Protein AF-A0A9X9LG12-F1 (afdb_monomer_lite)

Radius of gyration: 21.92 Å; chains: 1; bounding box: 50×32×48 Å

pLDDT: mean 95.27, std 3.74, range [80.25, 98.62]

InterPro domains:
  IPR002035 von Willebrand factor, type A [PF00092] (60-112)
  IPR002035 von Willebrand factor, type A [PS50234] (60-112)
  IPR036465 von Willebrand factor A-like domain superfamily [G3DSA:3.40.50.410] (48-112)
  IPR036465 von Willebrand factor A-like domain superfamily [SSF53300] (15-112)
  IPR052229 Collagen VI and Biomineralization Protein PIF [PTHR22588] (45-112)

Sequence (112 aa):
MTLATDFTSGKLLACDPGLSRTCDQNVYLSGLCYIFHQNLKGPVLQARPGYQECIKGNVDLVFLFDGSMSLQTDEF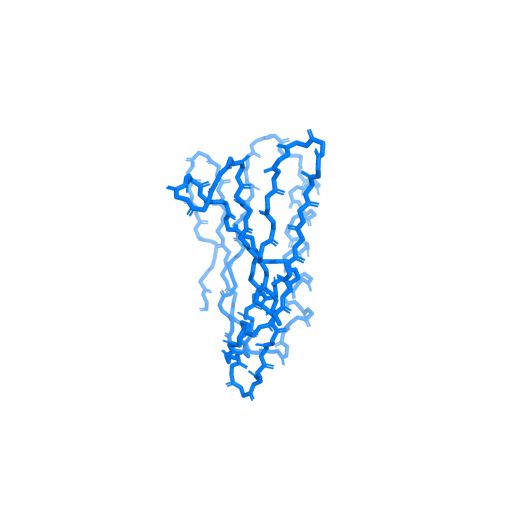QKIVDFMKDVMKKLSNSSYQFAAVQFSTDHKTEFNF

Structure (mmCIF, N/CA/C/O backbone):
data_AF-A0A9X9LG12-F1
#
_entry.id   AF-A0A9X9LG12-F1
#
loop_
_atom_site.group_PDB
_atom_site.id
_atom_site.type_symbol
_atom_site.label_atom_id
_atom_site.label_alt_id
_atom_site.label_comp_id
_atom_site.label_asym_id
_atom_site.label_entity_id
_atom_site.label_seq_id
_atom_site.pdbx_PDB_ins_code
_atom_site.Cartn_x
_atom_site.Cartn_y
_atom_site.Cartn_z
_atom_site.occupancy
_atom_site.B_iso_or_equiv
_atom_site.auth_seq_id
_atom_site.auth_comp_id
_atom_site.auth_asym_id
_atom_site.auth_atom_id
_atom_site.pdbx_PDB_model_num
ATOM 1 N N . MET A 1 1 ? 14.008 -4.745 -23.754 1.00 86.50 1 MET A N 1
ATOM 2 C CA . MET A 1 1 ? 15.301 -4.272 -23.219 1.00 86.50 1 MET A CA 1
ATOM 3 C C . MET A 1 1 ? 15.535 -2.857 -23.723 1.00 86.50 1 MET A C 1
ATOM 5 O O . MET A 1 1 ? 15.281 -2.613 -24.898 1.00 86.50 1 MET A O 1
ATOM 9 N N . THR A 1 2 ? 15.965 -1.944 -22.851 1.00 94.56 2 THR A N 1
ATOM 10 C CA . THR A 1 2 ? 16.145 -0.512 -23.151 1.00 94.56 2 THR A CA 1
ATOM 11 C C . THR A 1 2 ? 17.475 -0.029 -22.584 1.00 94.56 2 THR A C 1
ATOM 13 O O . THR A 1 2 ? 17.836 -0.410 -21.472 1.00 94.56 2 THR A O 1
ATOM 16 N N . LEU A 1 3 ? 18.193 0.816 -23.323 1.00 95.44 3 LEU A N 1
ATOM 17 C CA . LEU A 1 3 ? 19.443 1.430 -22.880 1.00 95.44 3 LEU A CA 1
ATOM 18 C C . LEU A 1 3 ? 19.443 2.917 -23.241 1.00 95.44 3 LEU A C 1
ATOM 20 O O . LEU A 1 3 ? 19.053 3.285 -24.347 1.00 95.44 3 LEU A O 1
ATOM 24 N N . ALA A 1 4 ? 19.864 3.760 -22.304 1.00 95.38 4 ALA A N 1
ATOM 25 C CA . ALA A 1 4 ? 19.970 5.201 -22.476 1.00 95.38 4 ALA A CA 1
ATOM 26 C C . ALA A 1 4 ? 21.214 5.732 -21.758 1.00 95.38 4 ALA A C 1
ATOM 28 O O . ALA A 1 4 ? 21.681 5.147 -20.782 1.00 95.38 4 ALA A O 1
ATOM 29 N N . THR A 1 5 ? 21.745 6.854 -22.233 1.00 94.00 5 THR A N 1
ATOM 30 C CA . THR A 1 5 ? 22.887 7.532 -21.619 1.00 94.00 5 THR A CA 1
ATOM 31 C C . THR A 1 5 ? 22.588 9.017 -21.488 1.00 94.00 5 THR A C 1
ATOM 33 O O . THR A 1 5 ? 22.022 9.627 -22.392 1.00 94.00 5 THR A O 1
ATOM 36 N N . ASP A 1 6 ? 22.977 9.597 -20.361 1.00 92.31 6 ASP A N 1
ATOM 37 C CA . ASP A 1 6 ? 22.995 11.035 -20.145 1.00 92.31 6 ASP A CA 1
ATOM 38 C C . ASP A 1 6 ? 24.398 11.550 -20.476 1.00 92.31 6 ASP A C 1
ATOM 40 O O . ASP A 1 6 ? 25.356 11.291 -19.745 1.00 92.31 6 ASP A O 1
ATOM 44 N N . PHE A 1 7 ? 24.522 12.267 -21.592 1.00 85.94 7 PHE A N 1
ATOM 45 C CA . PHE A 1 7 ? 25.799 12.811 -22.056 1.00 85.94 7 PHE A CA 1
ATOM 46 C C . PHE A 1 7 ? 26.323 13.962 -21.190 1.00 85.94 7 PHE A C 1
ATOM 48 O O . PHE A 1 7 ? 27.510 14.266 -21.255 1.00 85.94 7 PHE A O 1
ATOM 55 N N . THR A 1 8 ? 25.474 14.593 -20.375 1.00 88.69 8 THR A N 1
ATOM 56 C CA . THR A 1 8 ? 25.891 15.701 -19.507 1.00 88.69 8 THR A CA 1
ATOM 57 C C . THR A 1 8 ? 26.520 15.197 -18.214 1.00 88.69 8 THR A C 1
ATOM 59 O O . THR A 1 8 ? 27.548 15.714 -17.786 1.00 88.69 8 THR A O 1
ATOM 62 N N . SER A 1 9 ? 25.941 14.155 -17.611 1.00 85.56 9 SER A N 1
ATOM 63 C CA . SER A 1 9 ? 26.429 13.595 -16.347 1.00 85.56 9 SER A CA 1
ATOM 64 C C . SER A 1 9 ? 27.215 12.291 -16.497 1.00 85.56 9 SER A C 1
ATOM 66 O O . SER A 1 9 ? 27.676 11.754 -15.494 1.00 85.56 9 SER A O 1
ATOM 68 N N . GLY A 1 10 ? 27.303 11.729 -17.706 1.00 85.56 10 GLY A N 1
ATOM 69 C CA . GLY A 1 10 ? 27.945 10.435 -17.970 1.00 85.56 10 GLY A CA 1
ATOM 70 C C . GLY A 1 10 ? 27.205 9.228 -17.378 1.00 85.56 10 GLY A C 1
ATOM 71 O O . GLY A 1 10 ? 27.798 8.162 -17.223 1.00 85.56 10 GLY A O 1
ATOM 72 N N . LYS A 1 11 ? 25.922 9.382 -17.018 1.00 91.25 11 LYS A N 1
ATOM 73 C CA . LYS A 1 11 ? 25.129 8.302 -16.410 1.00 91.25 11 LYS A CA 1
ATOM 74 C C . LYS A 1 11 ? 24.604 7.373 -17.490 1.00 91.25 11 LYS A C 1
ATOM 76 O O . LYS A 1 11 ? 24.132 7.836 -18.523 1.00 91.25 11 LYS A O 1
ATOM 81 N N . LEU A 1 12 ? 24.588 6.078 -17.209 1.00 93.38 12 LEU A N 1
ATOM 82 C CA . LEU A 1 12 ? 23.983 5.075 -18.077 1.00 93.38 12 LEU A CA 1
ATOM 83 C C . LEU A 1 12 ? 22.789 4.427 -17.379 1.00 93.38 12 LEU A C 1
ATOM 85 O O . LEU A 1 12 ? 22.863 4.063 -16.210 1.00 93.38 12 LEU A O 1
ATOM 89 N N . LEU A 1 13 ? 21.691 4.278 -18.108 1.00 95.25 13 LEU A N 1
ATOM 90 C CA . LEU A 1 13 ? 20.475 3.608 -17.678 1.00 95.25 13 LEU A CA 1
ATOM 91 C C . LEU A 1 13 ? 20.271 2.370 -18.550 1.00 95.25 13 LEU A C 1
ATOM 93 O O . LEU A 1 13 ? 20.155 2.482 -19.769 1.00 95.25 13 LEU A O 1
ATOM 97 N N . ALA A 1 14 ? 20.186 1.200 -17.930 1.00 95.44 14 ALA A N 1
ATOM 98 C CA . ALA A 1 14 ? 19.793 -0.038 -18.593 1.00 95.44 14 ALA A CA 1
ATOM 99 C C . ALA A 1 14 ? 18.523 -0.576 -17.934 1.00 95.44 14 ALA A C 1
ATOM 101 O O . ALA A 1 14 ? 18.479 -0.707 -16.715 1.00 95.44 14 ALA A O 1
ATOM 102 N N . CYS A 1 15 ? 17.495 -0.887 -18.718 1.00 97.62 15 CYS A N 1
ATOM 103 C CA . CYS A 1 15 ? 16.231 -1.406 -18.211 1.00 97.62 15 CYS A CA 1
ATOM 104 C C . CYS A 1 15 ? 15.828 -2.706 -18.907 1.00 97.62 15 CYS A C 1
ATOM 106 O O . CYS A 1 15 ? 15.826 -2.820 -20.139 1.00 97.62 15 CYS A O 1
ATOM 108 N N . ASP A 1 16 ? 15.405 -3.663 -18.095 1.00 97.12 16 ASP A N 1
ATOM 109 C CA . ASP A 1 16 ? 14.738 -4.882 -18.508 1.00 97.12 16 ASP A CA 1
ATOM 110 C C . ASP A 1 16 ? 13.226 -4.769 -18.220 1.00 97.12 16 ASP A C 1
ATOM 112 O O . ASP A 1 16 ? 12.828 -4.744 -17.056 1.00 97.12 16 ASP A O 1
ATOM 116 N N . PRO A 1 17 ? 12.357 -4.675 -19.247 1.00 96.25 17 PRO A N 1
ATOM 117 C CA . PRO A 1 17 ? 10.902 -4.671 -19.071 1.00 96.25 17 PRO A CA 1
ATOM 118 C C . PRO A 1 17 ? 10.314 -6.065 -18.772 1.00 96.25 17 PRO A C 1
ATOM 120 O O . PRO A 1 17 ? 9.097 -6.219 -18.745 1.00 96.25 17 PRO A O 1
ATOM 123 N N . GLY A 1 18 ? 11.159 -7.086 -18.608 1.00 96.31 18 GLY A N 1
ATOM 124 C CA . GLY A 1 18 ? 10.792 -8.488 -18.445 1.00 96.31 18 GLY A CA 1
ATOM 125 C C . GLY A 1 18 ? 10.588 -8.958 -17.005 1.00 96.31 18 GLY A C 1
ATOM 126 O O . GLY A 1 18 ? 10.546 -10.168 -16.788 1.00 96.31 18 GLY A O 1
ATOM 127 N N . LEU A 1 19 ? 10.484 -8.063 -16.010 1.00 96.50 19 LEU A N 1
ATOM 128 C CA . LEU A 1 19 ? 10.313 -8.471 -14.611 1.00 96.50 19 LEU A CA 1
ATOM 129 C C . LEU A 1 19 ? 8.902 -9.034 -14.397 1.00 96.50 19 LEU A C 1
ATOM 131 O O . LEU A 1 19 ? 7.969 -8.309 -14.039 1.00 96.50 19 LEU A O 1
ATOM 135 N N . SER A 1 20 ? 8.772 -10.336 -14.638 1.00 97.00 20 SER A N 1
ATOM 136 C CA . SER A 1 20 ? 7.545 -11.106 -14.473 1.00 97.00 20 SER A CA 1
ATOM 137 C C . SER A 1 20 ? 7.447 -11.684 -13.065 1.00 97.00 20 SER A C 1
ATOM 139 O O . SER A 1 20 ? 8.433 -12.170 -12.508 1.00 97.00 20 SER A O 1
ATOM 141 N N . ARG A 1 21 ? 6.250 -11.638 -12.483 1.00 96.38 21 ARG A N 1
ATOM 142 C CA . ARG A 1 21 ? 5.929 -12.261 -11.194 1.00 96.38 21 ARG A CA 1
ATOM 143 C C . ARG A 1 21 ? 4.484 -12.730 -11.186 1.00 96.38 21 ARG A C 1
ATOM 145 O O . ARG A 1 21 ? 3.623 -12.087 -11.779 1.00 96.38 21 ARG A O 1
ATOM 152 N N . THR A 1 22 ? 4.211 -13.808 -10.471 1.00 96.75 22 THR A N 1
ATOM 153 C CA . THR A 1 22 ? 2.849 -14.323 -10.313 1.00 96.75 22 THR A CA 1
ATOM 154 C C . THR A 1 22 ? 2.253 -13.831 -8.996 1.00 96.75 22 THR A C 1
ATOM 156 O O . THR A 1 22 ? 2.915 -13.870 -7.959 1.00 96.75 22 THR A O 1
ATOM 159 N N . CYS A 1 23 ? 1.003 -13.377 -9.040 1.00 97.12 23 CYS A N 1
ATOM 160 C CA . CYS A 1 23 ? 0.187 -13.006 -7.893 1.00 97.12 23 CYS A CA 1
ATOM 161 C C . CYS A 1 23 ? -1.131 -13.785 -7.969 1.00 97.12 23 CYS A C 1
ATOM 163 O O . CYS A 1 23 ? -1.975 -13.505 -8.821 1.00 97.12 23 CYS A O 1
ATOM 165 N N . ASP A 1 24 ? -1.262 -14.811 -7.128 1.00 94.75 24 ASP A N 1
ATOM 166 C CA . ASP A 1 24 ? -2.279 -15.861 -7.241 1.00 94.75 24 ASP A CA 1
ATOM 167 C C . ASP A 1 24 ? -2.298 -16.503 -8.639 1.00 94.75 24 ASP A C 1
ATOM 169 O O . ASP A 1 24 ? -1.373 -17.233 -8.989 1.00 94.75 24 ASP A O 1
ATOM 173 N N . GLN A 1 25 ? -3.327 -16.235 -9.444 1.00 96.12 25 GLN A N 1
ATOM 174 C CA . GLN A 1 25 ? -3.459 -16.744 -10.816 1.00 96.12 25 GLN A CA 1
ATOM 175 C C . GLN A 1 25 ? -3.045 -15.715 -11.881 1.00 96.12 25 GLN A C 1
ATOM 177 O O . GLN A 1 25 ? -3.010 -16.034 -13.067 1.00 96.12 25 GLN A O 1
ATOM 182 N N . ASN A 1 26 ? -2.724 -14.484 -11.475 1.00 96.06 26 ASN A N 1
ATOM 183 C CA . ASN A 1 26 ? -2.398 -13.387 -12.381 1.00 96.06 26 ASN A CA 1
ATOM 184 C C . ASN A 1 26 ? -0.884 -13.244 -12.556 1.00 96.06 26 ASN A C 1
ATOM 186 O O . ASN A 1 26 ? -0.120 -13.407 -11.606 1.00 96.06 26 ASN A O 1
ATOM 190 N N . VAL A 1 27 ? -0.444 -12.870 -13.757 1.00 97.06 27 VAL A N 1
ATOM 191 C CA . VAL A 1 27 ? 0.967 -12.583 -14.056 1.00 97.06 27 VAL A CA 1
ATO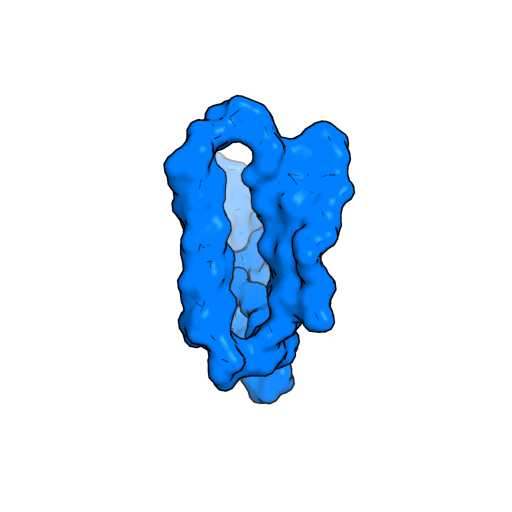M 192 C C . VAL A 1 27 ? 1.151 -11.081 -14.231 1.00 97.06 27 VAL A C 1
ATOM 194 O O . VAL A 1 27 ? 0.478 -10.451 -15.041 1.00 97.06 27 VAL A O 1
ATOM 197 N N . TYR A 1 28 ? 2.051 -10.502 -13.443 1.00 97.06 28 TYR A N 1
ATOM 198 C CA . TYR A 1 28 ? 2.373 -9.081 -13.446 1.00 97.06 28 TYR A CA 1
ATOM 199 C C . TYR A 1 28 ? 3.704 -8.912 -14.163 1.00 97.06 28 TYR A C 1
ATOM 201 O O . TYR A 1 28 ? 4.675 -9.590 -13.828 1.00 97.06 28 TYR A O 1
ATOM 209 N N . LEU A 1 29 ? 3.759 -7.980 -15.109 1.00 97.31 29 LEU A N 1
ATOM 210 C CA . LEU A 1 29 ? 4.964 -7.650 -15.858 1.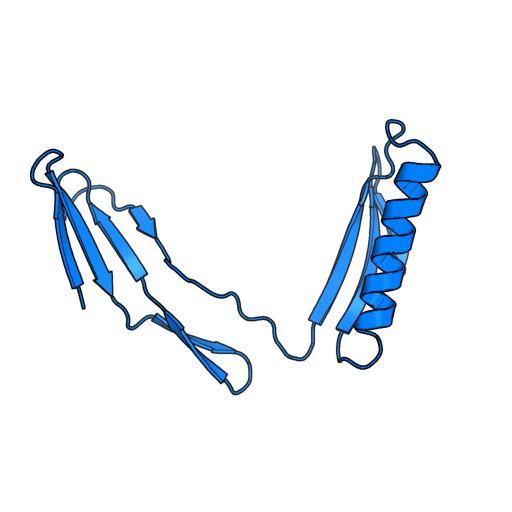00 97.31 29 LEU A CA 1
ATOM 211 C C . LEU A 1 29 ? 5.320 -6.185 -15.614 1.00 97.31 29 LEU A C 1
ATOM 213 O O . LEU A 1 29 ? 4.484 -5.303 -15.799 1.00 97.31 29 LEU A O 1
ATOM 217 N N . SER A 1 30 ? 6.548 -5.918 -15.179 1.00 96.44 30 SER A N 1
ATOM 218 C CA . SER A 1 30 ? 7.034 -4.553 -14.957 1.00 96.44 30 SER A CA 1
ATOM 219 C C . SER A 1 30 ? 8.497 -4.388 -15.368 1.00 96.44 30 SER A C 1
ATOM 221 O O . SER A 1 30 ? 9.164 -5.343 -15.758 1.00 96.44 30 SER A O 1
ATOM 223 N N . GLY A 1 31 ? 9.010 -3.163 -15.251 1.00 96.38 31 GLY A N 1
ATOM 224 C CA . GLY A 1 31 ? 10.412 -2.858 -15.515 1.00 96.38 31 GLY A CA 1
ATOM 225 C C . GLY A 1 31 ? 11.322 -3.060 -14.308 1.00 96.38 31 GLY A C 1
ATOM 226 O O . GLY A 1 31 ? 10.937 -2.821 -13.162 1.00 96.38 31 GLY A O 1
ATOM 227 N N . LEU A 1 32 ? 12.560 -3.440 -14.595 1.00 97.56 32 LEU A N 1
ATOM 228 C CA . LEU A 1 32 ? 13.695 -3.388 -13.693 1.00 97.56 32 LEU A CA 1
ATOM 229 C C . LEU A 1 32 ? 14.801 -2.565 -14.348 1.00 97.56 32 LEU A C 1
ATOM 231 O O . LEU A 1 32 ? 15.257 -2.892 -15.437 1.00 97.56 32 LEU A O 1
ATOM 235 N N . CYS A 1 33 ? 15.222 -1.491 -13.696 1.00 97.06 33 CYS A N 1
ATOM 236 C CA . CYS A 1 33 ? 16.194 -0.547 -14.224 1.00 97.06 33 CYS A CA 1
ATOM 237 C C . CYS A 1 33 ? 17.445 -0.481 -13.351 1.00 97.06 33 CYS A C 1
ATOM 239 O O . CYS A 1 33 ? 17.378 -0.595 -12.127 1.00 97.06 33 CYS A O 1
ATOM 241 N N . TYR A 1 34 ? 18.573 -0.231 -14.002 1.00 95.75 34 TYR A N 1
ATOM 242 C CA . TYR A 1 34 ? 19.901 -0.112 -13.427 1.00 95.75 34 TYR A CA 1
ATOM 243 C C . TYR A 1 34 ? 20.504 1.219 -13.859 1.00 95.75 34 TYR A C 1
ATOM 245 O O . TYR A 1 34 ? 20.632 1.483 -15.056 1.00 95.75 34 TYR A O 1
ATOM 253 N N . ILE A 1 35 ? 20.864 2.055 -12.889 1.00 94.94 35 ILE A N 1
ATOM 254 C CA . ILE A 1 35 ? 21.506 3.350 -13.110 1.00 94.94 35 ILE A CA 1
ATOM 255 C C . ILE A 1 35 ? 22.974 3.226 -12.710 1.00 94.94 35 ILE A C 1
ATOM 257 O O . ILE A 1 35 ? 23.299 2.974 -11.548 1.00 94.94 35 ILE A O 1
ATOM 261 N N . PHE A 1 36 ? 23.857 3.435 -13.678 1.00 93.62 36 PHE A N 1
ATOM 262 C CA . PHE A 1 36 ? 25.303 3.445 -13.516 1.00 93.62 36 PHE A CA 1
ATOM 263 C C . PHE A 1 36 ? 25.789 4.891 -13.553 1.00 93.62 36 PHE A C 1
ATOM 265 O O . PHE A 1 36 ? 25.553 5.607 -14.525 1.00 93.62 36 PHE A O 1
ATOM 272 N N . HIS A 1 37 ? 26.467 5.334 -12.495 1.00 87.81 37 HIS A N 1
ATOM 273 C CA . HIS A 1 37 ? 26.876 6.736 -12.367 1.00 87.81 37 HIS A CA 1
ATOM 274 C C . HIS A 1 37 ? 28.173 7.097 -13.097 1.00 87.81 37 HIS A C 1
ATOM 276 O O . HIS A 1 37 ? 28.329 8.245 -13.493 1.00 87.81 37 HIS A O 1
ATOM 282 N N . GLN A 1 38 ? 29.106 6.153 -13.230 1.00 80.25 38 GLN A N 1
ATOM 283 C CA . GLN A 1 38 ? 30.435 6.408 -13.804 1.00 80.25 38 GLN A CA 1
ATOM 284 C C . GLN A 1 38 ? 30.782 5.402 -14.900 1.00 80.25 38 GLN A C 1
ATOM 286 O O . GLN A 1 38 ? 31.216 5.770 -15.985 1.00 80.25 38 GLN A O 1
ATOM 291 N N . ASN A 1 39 ? 30.627 4.112 -14.606 1.00 82.44 39 ASN A N 1
ATOM 292 C CA . ASN A 1 39 ? 30.939 3.020 -15.518 1.00 82.44 39 ASN A CA 1
ATOM 293 C C . ASN A 1 39 ? 30.179 1.749 -15.108 1.00 82.44 39 ASN A C 1
ATOM 295 O O . ASN A 1 39 ? 29.629 1.658 -14.011 1.00 82.44 39 ASN A O 1
ATOM 299 N N . LEU A 1 40 ? 30.186 0.744 -15.987 1.00 86.25 40 LEU A N 1
ATOM 300 C CA . LEU A 1 40 ? 29.515 -0.544 -15.759 1.00 86.25 40 LEU A CA 1
ATOM 301 C C . LEU A 1 40 ? 30.122 -1.377 -14.615 1.00 86.25 40 LEU A C 1
ATOM 303 O O . LEU A 1 40 ? 29.508 -2.341 -14.176 1.00 86.25 40 LEU A O 1
ATOM 307 N N . LYS A 1 41 ? 31.333 -1.036 -14.155 1.00 87.12 41 LYS A N 1
ATOM 308 C CA . LYS A 1 41 ? 32.033 -1.732 -13.060 1.00 87.12 41 LYS A CA 1
ATOM 309 C C . LYS A 1 41 ? 31.791 -1.088 -11.692 1.00 87.12 41 LYS A C 1
ATOM 311 O O . LYS A 1 41 ? 32.241 -1.623 -10.683 1.00 87.12 41 LYS A O 1
ATOM 316 N N . GLY A 1 42 ? 31.161 0.082 -11.675 1.00 85.00 42 GLY A N 1
ATOM 317 C CA . GLY A 1 42 ? 30.944 0.881 -10.482 1.00 85.00 42 GLY A CA 1
ATOM 318 C C . GLY A 1 42 ? 29.685 0.480 -9.713 1.00 85.00 42 GLY A C 1
ATOM 319 O O . GLY A 1 42 ? 28.975 -0.450 -10.102 1.00 85.00 42 GLY A O 1
ATOM 320 N N . PRO A 1 43 ? 29.384 1.204 -8.623 1.00 87.19 43 PRO A N 1
ATOM 321 C CA . PRO A 1 43 ? 28.148 1.012 -7.881 1.00 87.19 43 PRO A CA 1
ATOM 322 C C . PRO A 1 43 ? 26.934 1.276 -8.779 1.00 87.19 43 PRO A C 1
ATOM 324 O O . PRO A 1 43 ? 26.891 2.258 -9.528 1.00 87.19 43 PRO A O 1
ATOM 327 N N . VAL A 1 44 ? 25.948 0.387 -8.681 1.00 93.44 44 VAL A N 1
ATOM 328 C CA . VAL A 1 44 ? 24.713 0.421 -9.464 1.00 93.44 44 VAL A CA 1
ATOM 329 C C . VAL A 1 44 ? 23.528 0.704 -8.550 1.00 93.44 44 VAL A C 1
ATOM 331 O O . VAL A 1 44 ? 23.388 0.091 -7.492 1.00 93.44 44 VAL A O 1
ATOM 334 N N . LEU A 1 45 ? 22.665 1.633 -8.959 1.00 94.81 45 LEU A N 1
ATOM 335 C CA . LEU A 1 45 ? 21.376 1.845 -8.308 1.00 94.81 45 LEU A CA 1
ATOM 336 C C . LEU A 1 45 ? 20.303 1.070 -9.063 1.00 94.81 45 LEU A C 1
ATOM 338 O O . LEU A 1 45 ? 20.159 1.212 -10.277 1.00 94.81 45 LEU A O 1
ATOM 342 N N . GLN A 1 46 ? 19.543 0.264 -8.333 1.00 95.25 46 GLN A N 1
ATOM 343 C CA . GLN A 1 46 ? 18.451 -0.527 -8.880 1.00 95.25 46 GLN A CA 1
ATOM 344 C C . GLN A 1 46 ? 17.114 0.174 -8.627 1.00 95.25 46 GLN A C 1
ATOM 346 O O . GLN A 1 46 ? 16.833 0.611 -7.513 1.00 95.25 46 GLN A O 1
ATOM 351 N N . ALA A 1 47 ? 16.267 0.242 -9.650 1.00 95.38 47 ALA A N 1
ATOM 352 C CA . ALA A 1 47 ? 14.933 0.823 -9.570 1.00 95.38 47 ALA A CA 1
ATOM 353 C C . ALA A 1 47 ? 13.897 -0.112 -10.197 1.00 95.38 47 ALA A C 1
ATOM 355 O O . ALA A 1 47 ? 14.156 -0.752 -11.213 1.00 95.38 47 ALA A O 1
ATOM 356 N N . ARG A 1 48 ? 12.699 -0.169 -9.613 1.00 96.81 48 ARG A N 1
ATOM 357 C CA . ARG A 1 48 ? 11.562 -0.939 -10.137 1.00 96.81 48 ARG A CA 1
ATOM 358 C C . ARG A 1 48 ? 10.438 0.034 -10.525 1.00 96.81 48 ARG A C 1
ATOM 360 O O . ARG A 1 48 ? 9.512 0.235 -9.739 1.00 96.81 48 ARG A O 1
ATOM 367 N N . PRO A 1 49 ? 10.552 0.738 -11.668 1.00 95.44 49 PRO A N 1
ATOM 368 C CA . PRO A 1 49 ? 9.548 1.717 -12.075 1.00 95.44 49 PRO A CA 1
ATOM 369 C C . PRO A 1 49 ? 8.203 1.034 -12.345 1.00 95.44 49 PRO A C 1
ATOM 371 O O . PRO A 1 49 ? 8.150 -0.015 -12.989 1.00 95.44 49 PRO A O 1
ATOM 374 N N . GLY A 1 50 ? 7.116 1.630 -11.848 1.00 93.62 50 GLY A N 1
ATOM 375 C CA . GLY A 1 50 ? 5.766 1.081 -12.018 1.00 93.62 50 GLY A CA 1
ATOM 376 C C . GLY A 1 50 ? 5.573 -0.294 -11.369 1.00 93.62 50 GLY A C 1
ATOM 377 O O . GLY A 1 50 ? 4.759 -1.090 -11.834 1.00 93.62 50 GLY A O 1
ATOM 378 N N . TYR A 1 51 ? 6.352 -0.620 -10.335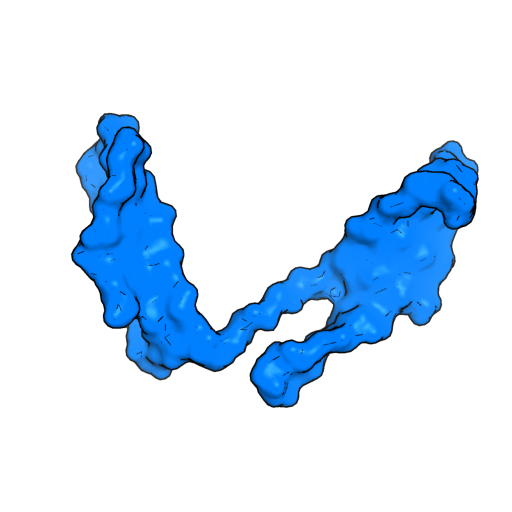 1.00 96.06 51 TYR A N 1
ATOM 379 C CA . TYR A 1 51 ? 6.248 -1.906 -9.662 1.00 96.06 51 TYR A CA 1
ATOM 380 C C . TYR A 1 51 ? 5.017 -1.958 -8.759 1.00 96.06 51 TYR A C 1
ATOM 382 O O . TYR A 1 51 ? 4.959 -1.299 -7.726 1.00 96.06 51 TYR A O 1
ATOM 390 N N . GLN A 1 52 ? 4.050 -2.783 -9.149 1.00 95.88 52 GLN A N 1
ATOM 391 C CA . GLN A 1 52 ? 2.885 -3.105 -8.335 1.00 95.88 52 GLN A CA 1
ATOM 392 C C . GLN A 1 52 ? 3.183 -4.273 -7.382 1.00 95.88 52 GLN A C 1
ATOM 394 O O . GLN A 1 52 ? 3.510 -5.374 -7.838 1.00 95.88 52 GLN A O 1
ATOM 399 N N . GLU A 1 53 ? 3.046 -4.060 -6.075 1.00 95.19 53 GLU A N 1
ATOM 400 C CA . GLU A 1 53 ? 3.122 -5.151 -5.099 1.00 95.19 53 GLU A CA 1
ATOM 401 C C . GLU A 1 53 ? 1.952 -6.133 -5.274 1.00 95.19 53 GLU A C 1
ATOM 403 O O . GLU A 1 53 ? 0.859 -5.765 -5.720 1.00 95.19 53 GLU A O 1
ATOM 408 N N . CYS A 1 54 ? 2.194 -7.403 -4.948 1.00 95.56 54 CYS A N 1
ATOM 409 C CA . CYS A 1 54 ? 1.167 -8.438 -5.011 1.00 95.56 54 CYS A CA 1
ATOM 410 C C . CYS A 1 54 ? 0.285 -8.380 -3.761 1.00 95.56 54 CYS A C 1
ATOM 412 O O . CYS A 1 54 ? 0.737 -8.704 -2.665 1.00 95.56 54 CYS A O 1
ATOM 414 N N . ILE A 1 55 ? -0.981 -8.008 -3.946 1.00 94.38 55 ILE A N 1
ATOM 415 C CA . ILE A 1 55 ? -2.027 -8.171 -2.938 1.00 94.38 55 ILE A CA 1
ATOM 416 C C . ILE A 1 55 ? -2.811 -9.417 -3.339 1.00 94.38 55 ILE A C 1
ATOM 418 O O . ILE A 1 55 ? -3.489 -9.413 -4.366 1.00 94.38 55 ILE A O 1
ATOM 422 N N . LYS A 1 56 ? -2.639 -10.493 -2.570 1.00 93.69 56 LYS A N 1
ATOM 423 C CA . LYS A 1 56 ? -3.324 -11.769 -2.802 1.00 93.69 56 LYS A CA 1
ATOM 424 C C . LYS A 1 56 ? -4.809 -11.662 -2.460 1.00 93.69 56 LYS A C 1
ATOM 426 O O . LYS A 1 56 ? -5.233 -10.707 -1.817 1.00 93.69 56 LYS A O 1
ATOM 431 N N . GLY A 1 57 ? -5.587 -12.668 -2.846 1.00 91.19 57 GLY A N 1
ATOM 432 C CA . GLY A 1 57 ? -7.000 -12.768 -2.488 1.00 91.19 57 GLY A CA 1
ATOM 433 C C . GLY A 1 57 ? -7.226 -12.824 -0.975 1.00 91.19 57 GLY A C 1
ATOM 434 O O . GLY A 1 57 ? -8.109 -12.134 -0.475 1.00 91.19 57 GLY A O 1
ATOM 435 N N . ASN A 1 58 ? -6.404 -13.592 -0.253 1.00 95.06 58 ASN A N 1
ATOM 436 C CA . ASN A 1 58 ? -6.444 -13.675 1.209 1.00 95.06 58 ASN A CA 1
ATOM 437 C C . ASN A 1 58 ? -5.417 -12.709 1.806 1.00 95.06 58 ASN A C 1
ATOM 439 O O . ASN A 1 58 ? -4.228 -12.801 1.481 1.00 95.06 58 ASN A O 1
ATOM 443 N N . VAL A 1 59 ? -5.877 -11.803 2.669 1.00 96.81 59 VAL A N 1
ATOM 444 C CA . VAL A 1 59 ? -5.044 -10.743 3.248 1.00 96.81 59 VAL A CA 1
ATOM 445 C C . VAL A 1 59 ? -5.317 -10.613 4.738 1.00 96.81 59 VAL A C 1
ATOM 447 O O . VAL A 1 59 ? -6.436 -10.313 5.143 1.00 96.81 59 VAL A O 1
ATOM 450 N N . ASP A 1 60 ? -4.259 -10.732 5.531 1.00 97.69 60 ASP A N 1
ATOM 451 C CA . ASP A 1 60 ? -4.282 -10.411 6.954 1.00 97.69 60 ASP A CA 1
ATOM 452 C C . ASP A 1 60 ? -3.834 -8.9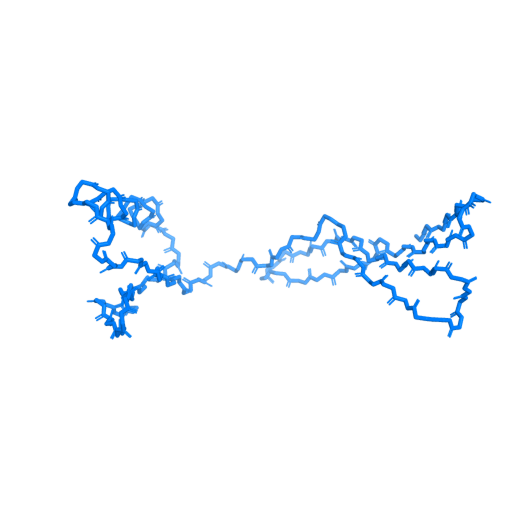54 7.117 1.00 97.69 60 ASP A C 1
ATOM 454 O O . ASP A 1 60 ? -2.656 -8.619 6.953 1.00 97.69 60 ASP A O 1
ATOM 458 N N . LEU A 1 61 ? -4.791 -8.059 7.366 1.00 97.75 61 LEU A N 1
ATOM 459 C CA . LEU A 1 61 ? -4.560 -6.622 7.473 1.00 97.75 61 LEU A CA 1
ATOM 460 C C . LEU A 1 61 ? -4.538 -6.200 8.943 1.00 97.75 61 LEU A C 1
ATOM 462 O O . LEU A 1 61 ? -5.515 -6.365 9.668 1.00 97.75 61 LEU A O 1
ATOM 466 N N . VAL A 1 62 ? -3.435 -5.590 9.377 1.00 98.38 62 VAL A N 1
ATOM 467 C CA . VAL A 1 62 ? -3.309 -5.040 10.733 1.00 98.38 62 VAL A CA 1
ATOM 468 C C . VAL A 1 62 ? -3.388 -3.520 10.688 1.00 98.38 62 VAL A C 1
ATOM 470 O O . VAL A 1 62 ? -2.600 -2.874 9.998 1.00 98.38 62 VAL A O 1
ATOM 473 N N . PHE A 1 63 ? -4.299 -2.940 11.464 1.00 98.62 63 PHE A N 1
ATOM 474 C CA . PHE A 1 63 ? -4.274 -1.515 11.765 1.00 98.62 63 PHE A CA 1
ATOM 475 C C . PHE A 1 63 ? -3.336 -1.261 12.942 1.00 98.62 63 PHE A C 1
ATOM 477 O O . PHE A 1 63 ? -3.639 -1.640 14.070 1.00 98.62 63 PHE A O 1
ATOM 484 N N . LEU A 1 64 ? -2.206 -0.605 12.690 1.00 98.38 64 LEU A N 1
ATOM 485 C CA . LEU A 1 64 ? -1.354 -0.048 13.738 1.00 98.38 64 LEU A CA 1
ATOM 486 C C . LEU A 1 64 ? -1.630 1.453 13.818 1.00 98.38 64 LEU A C 1
ATOM 488 O O . LEU A 1 64 ? -1.316 2.177 12.873 1.00 98.38 64 LEU A O 1
ATOM 492 N N . PHE A 1 65 ? -2.247 1.910 14.906 1.00 97.94 65 PHE A N 1
ATOM 493 C CA . PHE A 1 65 ? -2.728 3.287 15.009 1.00 97.94 65 PHE A CA 1
ATOM 494 C C . PHE A 1 65 ? -2.266 3.985 16.287 1.00 97.94 65 PHE A C 1
ATOM 496 O O . PHE A 1 65 ? -2.070 3.360 17.331 1.00 97.94 65 PHE A O 1
ATOM 503 N N . ASP A 1 66 ? -2.070 5.297 16.167 1.00 97.62 66 ASP A N 1
ATOM 504 C CA . ASP A 1 66 ? -1.545 6.144 17.232 1.00 97.62 66 ASP A CA 1
ATOM 505 C C . ASP A 1 66 ? -2.610 6.396 18.313 1.00 97.62 66 ASP A C 1
ATOM 507 O O . ASP A 1 66 ? -3.757 6.739 18.022 1.00 97.62 66 ASP A O 1
ATOM 511 N N . GLY A 1 67 ? -2.211 6.209 19.567 1.00 95.94 67 GLY A N 1
ATOM 512 C CA . GLY A 1 67 ? -2.972 6.511 20.774 1.00 95.94 67 GLY A CA 1
ATOM 513 C C . GLY A 1 67 ? -2.221 7.449 21.718 1.00 95.94 67 GLY A C 1
ATOM 514 O O . GLY A 1 67 ? -2.369 7.351 22.938 1.00 95.94 67 GLY A O 1
ATOM 515 N N . SER A 1 68 ? -1.349 8.293 21.172 1.00 95.38 68 SER A N 1
ATOM 516 C CA . SER A 1 68 ? -0.587 9.301 21.897 1.00 95.38 68 SER A CA 1
ATOM 517 C C . SER A 1 68 ? -1.477 10.403 22.479 1.00 95.38 68 SER A C 1
ATOM 519 O O . SER A 1 68 ? -2.568 10.698 21.993 1.00 95.38 68 SER A O 1
ATOM 521 N N . MET A 1 69 ? -0.979 11.062 23.530 1.00 93.88 69 MET A N 1
ATOM 522 C CA . MET A 1 69 ? -1.687 12.169 24.192 1.00 93.88 69 MET A CA 1
ATOM 523 C C . MET A 1 69 ? -1.802 13.436 23.326 1.00 93.88 69 MET A C 1
ATOM 525 O O . MET A 1 69 ? -2.477 14.377 23.732 1.00 93.88 69 MET A O 1
ATOM 529 N N . SER A 1 70 ? -1.128 13.500 22.172 1.00 96.19 70 SER A N 1
ATOM 530 C CA . SER A 1 70 ? -1.231 14.646 21.260 1.00 96.19 70 SER A CA 1
ATOM 531 C C . SER A 1 70 ? -2.530 14.677 20.463 1.00 96.19 70 SER A C 1
ATOM 533 O O . SER A 1 70 ? -2.885 15.739 19.961 1.00 96.19 70 SER A O 1
ATOM 535 N N . LEU A 1 71 ? -3.224 13.543 20.341 1.00 95.94 71 LEU A N 1
ATOM 536 C CA . LEU A 1 71 ? -4.481 13.463 19.609 1.00 95.94 71 LEU A CA 1
ATOM 537 C C . LEU A 1 71 ? -5.637 13.960 20.473 1.00 95.94 71 LEU A C 1
ATOM 539 O O . LEU A 1 71 ? -5.867 13.463 21.578 1.00 95.94 71 LEU A O 1
ATOM 543 N N . GLN A 1 72 ? -6.408 14.905 19.940 1.00 96.62 72 GLN A N 1
ATOM 544 C CA . GLN A 1 72 ? -7.683 15.269 20.543 1.00 96.62 72 GLN A CA 1
ATOM 545 C C . GLN A 1 72 ? -8.687 14.123 20.404 1.00 96.62 72 GLN A C 1
ATOM 547 O O . GLN A 1 72 ? -8.580 13.260 19.529 1.00 96.62 72 GLN A O 1
ATOM 552 N N . THR A 1 73 ? -9.707 14.112 21.261 1.00 95.75 73 THR A N 1
ATOM 553 C CA . THR A 1 73 ? -10.711 13.038 21.268 1.00 95.75 73 THR A CA 1
ATOM 554 C C . THR A 1 73 ? -11.424 12.886 19.920 1.00 95.75 73 THR A C 1
ATOM 556 O O . THR A 1 73 ? -11.701 11.763 19.504 1.00 95.75 73 THR A O 1
ATOM 559 N N . ASP A 1 74 ? -11.696 13.982 19.207 1.00 97.31 74 ASP A N 1
ATOM 560 C CA . ASP A 1 74 ? -12.325 13.926 17.885 1.00 97.31 74 ASP A CA 1
ATOM 561 C C . ASP A 1 74 ? -11.369 13.407 16.797 1.00 97.31 74 ASP A C 1
ATOM 563 O O . ASP A 1 74 ? -11.802 12.711 15.879 1.00 97.31 74 ASP A O 1
ATOM 567 N N . GLU A 1 75 ? -10.072 13.703 16.901 1.00 97.75 75 GLU A N 1
ATOM 568 C CA . GLU A 1 75 ? -9.038 13.185 15.999 1.00 97.75 75 GLU A CA 1
ATOM 569 C C . GLU A 1 75 ? -8.855 11.680 16.183 1.00 97.75 75 GLU A C 1
ATOM 571 O O . GLU A 1 75 ? -8.869 10.929 15.207 1.00 97.75 75 GLU A O 1
ATOM 576 N N . PHE A 1 76 ? -8.789 11.226 17.436 1.00 97.06 76 PHE A N 1
ATOM 577 C CA . PHE A 1 76 ? -8.762 9.805 17.762 1.00 97.06 76 PHE A CA 1
ATOM 578 C C . PHE A 1 76 ? -10.016 9.089 17.241 1.00 97.06 76 PHE A C 1
ATOM 580 O O . PHE A 1 76 ? -9.924 8.026 16.625 1.00 97.06 76 PHE A O 1
ATOM 587 N N . GLN A 1 77 ? -11.196 9.697 17.404 1.00 97.94 77 GLN A N 1
ATOM 588 C CA . GLN A 1 77 ? -12.440 9.115 16.903 1.00 97.94 77 GLN A CA 1
ATOM 589 C C . GLN A 1 77 ? -12.446 8.985 15.372 1.00 97.94 77 GLN A C 1
ATOM 591 O O . GLN A 1 77 ? -12.883 7.956 14.860 1.00 97.94 77 GLN A O 1
ATOM 596 N N . LYS A 1 78 ? -11.893 9.958 14.634 1.00 98.31 78 LYS A N 1
ATOM 597 C CA . LYS A 1 78 ? -11.752 9.869 13.167 1.00 98.31 78 LYS A CA 1
ATOM 598 C C . LYS A 1 78 ? -10.880 8.685 12.736 1.00 98.31 78 LYS A C 1
ATOM 600 O O . LYS A 1 78 ? -11.201 8.038 11.742 1.00 98.31 78 LYS A O 1
ATOM 605 N N . ILE A 1 79 ? -9.812 8.371 13.476 1.00 98.00 79 ILE A N 1
ATOM 606 C CA . ILE A 1 79 ? -8.964 7.191 13.216 1.00 98.00 79 ILE A CA 1
ATOM 607 C C . ILE A 1 79 ? -9.772 5.904 13.418 1.00 98.00 79 ILE A C 1
ATOM 609 O O . ILE A 1 79 ? -9.759 5.014 12.566 1.00 98.00 79 ILE A O 1
ATOM 613 N N . VAL A 1 80 ? -10.522 5.821 14.520 1.00 97.62 80 VAL A N 1
ATOM 614 C CA . VAL A 1 80 ? -11.388 4.672 14.818 1.00 97.62 80 VAL A CA 1
ATOM 615 C C . VAL A 1 80 ? -12.469 4.489 13.750 1.00 97.62 80 VAL A C 1
ATOM 617 O O . VAL A 1 80 ? -12.717 3.365 13.309 1.00 97.62 80 VAL A O 1
ATOM 620 N N . ASP A 1 81 ? -13.099 5.575 13.309 1.00 98.44 81 ASP A N 1
ATOM 621 C CA . ASP A 1 81 ? -14.142 5.529 12.285 1.00 98.44 81 ASP A CA 1
ATOM 622 C C . ASP A 1 81 ? -13.574 5.141 10.915 1.00 98.44 81 ASP A C 1
ATOM 624 O O . ASP A 1 81 ? -14.159 4.296 10.236 1.00 98.44 81 ASP A O 1
ATOM 628 N N . PHE A 1 82 ? -12.382 5.633 10.559 1.00 98.50 82 PHE A N 1
ATOM 629 C CA . PHE A 1 82 ? -11.661 5.189 9.366 1.00 98.50 82 PHE A CA 1
ATOM 630 C C . PHE A 1 82 ? -11.433 3.671 9.363 1.00 98.50 82 PHE A C 1
ATOM 632 O O . PHE A 1 82 ? -11.759 3.008 8.375 1.00 98.50 82 PHE A O 1
ATOM 639 N N . MET A 1 83 ? -10.929 3.099 10.464 1.00 98.38 83 MET A N 1
ATOM 640 C CA . MET A 1 83 ? -10.715 1.648 10.563 1.00 98.38 83 MET A CA 1
ATOM 641 C C . MET A 1 83 ? -12.027 0.878 10.375 1.00 98.38 83 MET A C 1
ATOM 643 O O . MET A 1 83 ? -12.090 -0.059 9.576 1.00 98.38 83 MET A O 1
ATOM 647 N N . LYS A 1 84 ? -13.102 1.310 11.050 1.00 98.19 84 LYS A N 1
ATOM 648 C CA . LYS A 1 84 ? -14.433 0.697 10.919 1.00 98.19 84 LYS A CA 1
ATOM 649 C C . LYS A 1 84 ? -14.944 0.749 9.485 1.00 98.19 84 LYS A C 1
ATOM 651 O O . LYS A 1 84 ? -15.511 -0.232 9.011 1.00 98.19 84 LYS A O 1
ATOM 656 N N . ASP A 1 85 ? -14.770 1.866 8.793 1.00 98.50 85 ASP A N 1
ATOM 657 C CA . ASP A 1 85 ? -15.282 2.032 7.436 1.00 98.50 85 ASP A CA 1
ATOM 658 C C . ASP A 1 85 ? -14.482 1.224 6.408 1.00 98.50 85 ASP A C 1
ATOM 660 O O . ASP A 1 85 ? -15.080 0.639 5.500 1.00 98.50 85 ASP A O 1
ATOM 664 N N . VAL A 1 86 ? -13.162 1.083 6.589 1.00 98.12 86 VAL A N 1
ATOM 665 C CA . VAL A 1 86 ? -12.342 0.145 5.801 1.00 98.12 86 VAL A CA 1
ATOM 666 C C . VAL A 1 86 ? -12.814 -1.295 6.015 1.00 98.12 86 VAL A C 1
ATOM 668 O O . VAL A 1 86 ? -13.087 -1.993 5.036 1.00 98.12 86 VAL A O 1
ATOM 671 N N . MET A 1 87 ? -12.985 -1.723 7.271 1.00 97.81 87 MET A N 1
ATOM 672 C CA . MET A 1 87 ? -13.470 -3.071 7.602 1.00 97.81 87 MET A CA 1
ATOM 673 C C . MET A 1 87 ? -14.862 -3.337 7.019 1.00 97.81 87 MET A C 1
ATOM 675 O O . MET A 1 87 ? -15.086 -4.378 6.408 1.00 97.81 87 MET A O 1
ATOM 679 N N . LYS A 1 88 ? -15.799 -2.386 7.135 1.00 98.06 88 LYS A N 1
ATOM 680 C CA . LYS A 1 88 ? -17.142 -2.507 6.540 1.00 98.06 88 LYS A CA 1
ATOM 681 C C . LYS A 1 88 ? -17.073 -2.646 5.025 1.00 98.06 88 LYS A C 1
ATOM 683 O O . LYS A 1 88 ? -17.733 -3.521 4.466 1.00 98.06 88 LYS A O 1
ATOM 688 N N . LYS A 1 89 ? -16.277 -1.808 4.353 1.00 97.81 89 LYS A N 1
ATOM 689 C CA . LYS A 1 89 ? -16.145 -1.826 2.890 1.00 97.81 89 LYS A CA 1
ATOM 690 C C . LYS A 1 89 ? -15.557 -3.141 2.375 1.00 97.81 89 LYS A C 1
ATOM 692 O O . LYS A 1 89 ? -15.909 -3.572 1.282 1.00 97.81 89 LYS A O 1
ATOM 697 N N . LEU A 1 90 ? -14.692 -3.774 3.164 1.00 96.88 90 LEU A N 1
ATOM 698 C CA . LEU A 1 90 ? -14.025 -5.035 2.839 1.00 96.88 90 LEU A CA 1
ATOM 699 C C . LEU A 1 90 ? -14.679 -6.264 3.500 1.00 96.88 90 LEU A C 1
ATOM 701 O O . LEU A 1 90 ? -14.162 -7.367 3.371 1.00 96.88 90 LEU A O 1
ATOM 705 N N . SER A 1 91 ? -15.828 -6.114 4.161 1.00 93.88 91 SER A N 1
ATOM 706 C CA . SER A 1 91 ? -16.471 -7.184 4.947 1.00 93.88 91 SER A CA 1
ATOM 707 C C . SER A 1 91 ? -16.832 -8.445 4.152 1.00 93.88 91 SER A C 1
ATOM 709 O O . SER A 1 91 ? -16.810 -9.539 4.703 1.00 93.88 91 SER A O 1
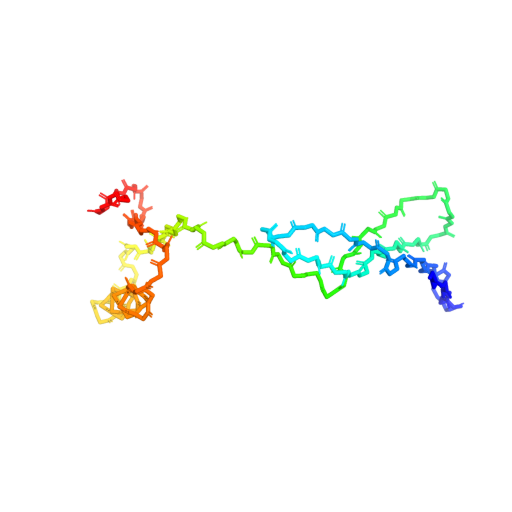ATOM 711 N N . ASN A 1 92 ? -17.121 -8.310 2.854 1.00 94.62 92 ASN A N 1
ATOM 712 C CA . ASN A 1 92 ? -17.454 -9.427 1.959 1.00 94.62 92 ASN A CA 1
ATOM 713 C C . ASN A 1 92 ? -16.239 -9.969 1.177 1.00 94.62 92 ASN A C 1
ATOM 715 O O . ASN A 1 92 ? -16.409 -10.605 0.138 1.00 94.62 92 ASN A O 1
ATOM 719 N N . SER A 1 93 ? -15.017 -9.672 1.620 1.00 95.50 93 SER A N 1
ATOM 720 C CA . SER A 1 93 ? -13.770 -10.146 1.005 1.00 95.50 93 SER A CA 1
ATOM 721 C C . SER A 1 93 ? -13.037 -11.128 1.924 1.00 95.50 93 SER A C 1
ATOM 723 O O . SER A 1 93 ? -13.401 -11.275 3.086 1.00 95.50 93 SER A O 1
ATOM 725 N N . SER A 1 94 ? -11.983 -11.787 1.436 1.00 95.94 94 SER A N 1
ATOM 726 C CA . SER A 1 94 ? -11.164 -12.709 2.245 1.00 95.94 94 SER A CA 1
ATOM 727 C C . SER A 1 94 ? -10.143 -11.989 3.141 1.00 95.94 94 SER A C 1
ATOM 729 O O . SER A 1 94 ? -9.055 -12.512 3.392 1.00 95.94 94 SER A O 1
ATOM 731 N N . TYR A 1 95 ? -10.463 -10.769 3.574 1.00 97.44 95 TYR A N 1
ATOM 732 C CA . TYR A 1 95 ? -9.617 -9.982 4.460 1.00 97.44 95 TYR A CA 1
ATOM 733 C C . TYR A 1 95 ? -9.928 -10.330 5.914 1.00 97.44 95 TYR A C 1
ATOM 735 O O . TYR A 1 95 ? -11.088 -10.297 6.328 1.00 97.44 95 TYR A O 1
ATOM 743 N N . GLN A 1 96 ? -8.888 -10.613 6.692 1.00 97.62 96 GLN A N 1
ATOM 744 C CA . GLN A 1 96 ? -8.958 -10.699 8.149 1.00 97.62 96 GLN A CA 1
ATOM 745 C C . GLN A 1 96 ? -8.309 -9.456 8.749 1.00 97.62 96 GLN A C 1
ATOM 747 O O . GLN A 1 96 ? -7.369 -8.901 8.177 1.00 97.62 96 GLN A O 1
ATOM 752 N N . PHE A 1 97 ? -8.822 -8.995 9.888 1.00 98.25 97 PHE A N 1
ATOM 753 C CA . PHE A 1 97 ? -8.395 -7.734 10.484 1.00 98.25 97 PHE A CA 1
ATOM 754 C C . PHE A 1 97 ? -7.907 -7.935 11.910 1.00 98.25 97 PHE A C 1
ATOM 756 O O . PHE A 1 97 ? -8.570 -8.590 12.703 1.00 98.25 97 PHE A O 1
ATOM 763 N N . ALA A 1 98 ? -6.807 -7.278 12.254 1.00 98.44 98 ALA A N 1
ATOM 764 C CA . ALA A 1 98 ? -6.393 -7.063 13.635 1.00 98.44 98 ALA A CA 1
ATOM 765 C C . ALA A 1 98 ? -6.148 -5.568 13.861 1.00 98.44 98 ALA A C 1
ATOM 767 O O . ALA A 1 98 ? -5.888 -4.821 12.912 1.00 98.44 98 ALA A O 1
ATOM 768 N N . ALA A 1 99 ? -6.206 -5.119 15.111 1.00 98.56 99 ALA A N 1
ATOM 769 C CA . ALA A 1 99 ? -5.901 -3.735 15.452 1.00 98.56 99 ALA A CA 1
ATOM 770 C C . ALA A 1 99 ? -5.006 -3.657 16.685 1.00 98.56 99 ALA A C 1
ATOM 772 O O . ALA A 1 99 ? -5.242 -4.327 17.691 1.00 98.56 99 ALA A O 1
ATOM 773 N N . VAL A 1 100 ? -3.984 -2.810 16.601 1.00 98.62 100 VAL A N 1
ATOM 774 C CA . VAL A 1 100 ? -3.007 -2.558 17.655 1.00 98.62 100 VAL A CA 1
ATOM 775 C C . VAL A 1 100 ? -2.901 -1.053 17.853 1.00 98.62 100 VAL A C 1
ATOM 777 O O . VAL A 1 100 ? -2.533 -0.318 16.935 1.00 98.62 100 VAL A O 1
ATOM 780 N N . GLN A 1 101 ? -3.215 -0.600 19.059 1.00 98.31 101 GLN A N 1
ATOM 781 C CA . GLN A 1 101 ? -2.962 0.769 19.478 1.00 98.31 101 GLN A CA 1
ATOM 782 C C . GLN A 1 101 ? -1.517 0.874 19.970 1.00 98.31 101 GLN A C 1
ATOM 784 O O . GLN A 1 101 ? -1.062 0.016 20.733 1.00 98.31 101 GLN A O 1
ATOM 789 N N . PHE A 1 102 ? -0.799 1.926 19.575 1.00 97.81 102 PHE A N 1
ATOM 790 C CA . PHE A 1 102 ? 0.535 2.214 20.107 1.00 97.81 102 PHE A CA 1
ATOM 791 C C . PHE A 1 102 ? 0.641 3.635 20.666 1.00 97.81 102 PHE A C 1
ATOM 793 O O . PHE A 1 102 ? 0.002 4.566 20.185 1.00 97.81 102 PHE A O 1
ATOM 800 N N . SER A 1 103 ? 1.456 3.784 21.705 1.00 96.38 103 SER A N 1
ATOM 801 C CA . SER A 1 103 ? 1.911 5.056 22.268 1.00 96.38 103 SER A CA 1
ATOM 802 C C . SER A 1 103 ? 3.285 4.794 22.901 1.00 96.38 103 SER A C 1
ATOM 804 O O . SER A 1 103 ? 4.183 4.328 22.201 1.00 96.38 103 SER A O 1
ATOM 806 N N . THR A 1 104 ? 3.458 4.997 24.210 1.00 96.56 104 THR A N 1
ATOM 807 C CA . THR A 1 104 ? 4.629 4.489 24.951 1.00 96.56 104 THR A CA 1
ATOM 808 C C . THR A 1 104 ? 4.700 2.962 24.909 1.00 96.56 104 THR A C 1
ATOM 810 O O . THR A 1 104 ? 5.751 2.395 24.626 1.00 96.56 104 THR A O 1
ATOM 813 N N . ASP A 1 105 ? 3.560 2.315 25.149 1.00 96.12 105 ASP A N 1
ATOM 814 C CA . ASP A 1 105 ? 3.386 0.870 25.071 1.00 96.12 105 ASP A CA 1
ATOM 815 C C . ASP A 1 105 ? 2.464 0.517 23.899 1.00 96.12 105 ASP A C 1
ATOM 817 O O . ASP A 1 105 ? 1.787 1.377 23.324 1.00 96.12 105 ASP A O 1
ATOM 821 N N . HIS A 1 106 ? 2.428 -0.764 23.545 1.00 97.00 106 HIS A N 1
ATOM 822 C CA . HIS A 1 106 ? 1.529 -1.298 22.528 1.00 97.00 106 HIS A CA 1
ATOM 823 C C . HIS A 1 106 ? 0.443 -2.152 23.183 1.00 97.00 106 HIS A C 1
ATOM 825 O O . HIS A 1 106 ? 0.690 -2.855 24.163 1.00 97.00 106 HIS A O 1
ATOM 831 N N . LYS A 1 107 ? -0.762 -2.116 22.617 1.00 98.00 107 LYS A N 1
ATOM 832 C CA . LYS A 1 107 ? -1.893 -2.933 23.048 1.00 98.00 107 LYS A CA 1
ATOM 833 C C . LYS A 1 107 ? -2.647 -3.452 21.835 1.00 98.00 107 LYS A C 1
ATOM 835 O O . LYS A 1 107 ? -3.116 -2.678 21.006 1.00 98.00 107 LYS A O 1
ATOM 840 N N . THR A 1 108 ? -2.787 -4.768 21.747 1.00 98.31 108 THR A N 1
ATOM 841 C CA . THR A 1 108 ? -3.667 -5.391 20.759 1.00 98.31 108 THR A CA 1
ATOM 842 C C . THR A 1 108 ? -5.114 -5.221 21.204 1.00 98.31 108 THR A C 1
ATOM 844 O O . THR A 1 108 ? -5.500 -5.724 22.257 1.00 98.31 108 THR A O 1
ATOM 847 N N . GLU A 1 109 ? -5.912 -4.511 20.411 1.00 97.94 109 GLU A N 1
ATOM 848 C CA . GLU A 1 109 ? -7.336 -4.297 20.678 1.00 97.94 109 GLU A CA 1
ATOM 849 C C . GLU A 1 109 ? -8.170 -5.518 20.264 1.00 97.94 109 GLU A C 1
ATOM 851 O O . GLU A 1 109 ? -9.107 -5.892 20.967 1.00 97.94 109 GLU A O 1
ATOM 856 N N . PHE A 1 110 ? -7.802 -6.175 19.158 1.00 98.06 110 PHE A N 1
ATOM 857 C CA . PHE A 1 110 ? -8.324 -7.482 18.743 1.00 98.06 110 PHE A CA 1
ATOM 858 C C . PHE A 1 110 ? -7.380 -8.172 17.742 1.00 98.06 110 PHE A C 1
ATOM 860 O O . PHE A 1 110 ? -6.586 -7.511 17.069 1.00 98.06 110 PHE A O 1
ATOM 867 N N . ASN A 1 111 ? -7.484 -9.501 17.660 1.00 96.94 111 ASN A N 1
ATOM 868 C CA . ASN A 1 111 ? -6.764 -10.357 16.708 1.00 96.94 111 ASN A CA 1
ATOM 869 C C . ASN A 1 111 ? -7.660 -10.729 15.507 1.00 96.94 111 ASN A C 1
ATOM 871 O O . ASN A 1 111 ? -8.841 -10.383 15.514 1.00 96.94 111 ASN A O 1
ATOM 875 N N . PHE A 1 112 ? -7.078 -11.422 14.520 1.00 93.94 112 PHE A N 1
ATOM 876 C CA . PHE A 1 112 ? -7.742 -11.919 13.306 1.00 93.94 112 PHE A CA 1
ATOM 877 C C . PHE A 1 112 ? -8.952 -12.824 13.571 1.00 93.94 112 PHE A C 1
ATOM 879 O O . PHE A 1 112 ? -8.921 -13.581 14.573 1.00 93.94 112 PHE A O 1
#

Secondary structure (DSSP, 8-state):
-EEEEETTTTEEEEEEEEEEEEETTEEEEEEEEEEESS-TTS-EEEE-TT------SSEEEEEEEE--TTS-HHHHHHHHHHHHHHHHHTTTSSEEEEEEEESSSEEEEE--

Organism: Gulo gulo (NCBI:txid48420)

Foldseek 3Di:
DDWDADPVQRKIKDKDQAPWDDQPPDIDTFMWMWIDRHDPVDDIDIDTPPDDDRDHQAEEDEAEDEPEPVDDPVRVVVSVVVVVVVCVVCVPGNYHYWYWYDDPHIDTPDHD